Protein AF-G5QCM0-F1 (afdb_monomer_lite)

InterPro domains:
  IPR049837 Transposon-encoded protein TnpC-like [PF28119] (16-107)

Organism: NCBI:txid913242

Structure (mmCIF, N/CA/C/O backbone):
data_AF-G5QCM0-F1
#
_entry.id   AF-G5QCM0-F1
#
loop_
_atom_site.group_PDB
_atom_site.id
_atom_site.type_symbol
_atom_site.label_atom_id
_atom_site.label_alt_id
_atom_site.label_comp_id
_atom_site.label_asym_id
_atom_site.label_entity_id
_atom_site.label_seq_id
_atom_site.pdbx_PDB_ins_code
_atom_site.Cartn_x
_atom_site.Cartn_y
_atom_site.Cartn_z
_atom_site.occupancy
_atom_site.B_iso_or_equiv
_atom_site.auth_seq_id
_atom_site.auth_comp_id
_atom_site.auth_asym_id
_atom_site.auth_atom_id
_atom_site.pdbx_PDB_model_num
ATOM 1 N N . MET A 1 1 ? 17.338 21.908 -29.251 1.00 43.31 1 MET A N 1
ATOM 2 C CA . MET A 1 1 ? 18.608 21.177 -29.078 1.00 43.31 1 MET A CA 1
ATOM 3 C C . MET A 1 1 ? 18.235 19.929 -28.314 1.00 43.31 1 MET A C 1
ATOM 5 O O . MET A 1 1 ? 17.534 20.078 -27.327 1.00 43.31 1 MET A O 1
ATOM 9 N N . GLY A 1 2 ? 18.521 18.743 -28.850 1.00 55.06 2 GLY A N 1
ATOM 10 C CA . GLY A 1 2 ? 18.275 17.507 -28.107 1.00 55.06 2 GLY A CA 1
ATOM 11 C C . GLY A 1 2 ? 19.328 17.374 -27.019 1.00 55.06 2 GLY A C 1
ATOM 12 O O . GLY A 1 2 ? 20.485 17.717 -27.270 1.00 55.06 2 GLY A O 1
ATOM 13 N N . GLU A 1 3 ? 18.911 16.924 -25.845 1.00 62.66 3 GLU A N 1
ATOM 14 C CA . GLU A 1 3 ? 19.805 16.472 -24.784 1.00 62.66 3 GLU A CA 1
ATOM 15 C C . GLU A 1 3 ? 20.836 15.498 -25.374 1.00 62.66 3 GLU A C 1
ATOM 17 O O . GLU A 1 3 ? 20.484 14.566 -26.105 1.00 62.66 3 GLU A O 1
ATOM 22 N N . GLN A 1 4 ? 22.122 15.770 -25.146 1.00 77.81 4 GLN A N 1
ATOM 23 C CA . GLN A 1 4 ? 23.206 14.936 -25.660 1.00 77.81 4 GLN A CA 1
ATOM 24 C C . GLN A 1 4 ? 23.681 13.997 -24.554 1.00 77.81 4 GLN A C 1
ATOM 26 O O . GLN A 1 4 ? 24.403 14.414 -23.655 1.00 77.81 4 GLN A O 1
ATOM 31 N N . ILE A 1 5 ? 23.290 12.729 -24.653 1.00 84.94 5 ILE A N 1
ATOM 32 C CA . ILE A 1 5 ? 23.833 11.636 -23.837 1.00 84.94 5 ILE A CA 1
ATOM 33 C C . ILE A 1 5 ? 24.985 10.951 -24.574 1.00 84.94 5 ILE A C 1
ATOM 35 O O . ILE A 1 5 ? 25.022 10.910 -25.809 1.00 84.94 5 ILE A O 1
ATOM 39 N N . THR A 1 6 ? 25.951 10.419 -23.834 1.00 85.38 6 THR A N 1
ATOM 40 C CA . THR A 1 6 ? 27.083 9.692 -24.416 1.00 85.38 6 THR A CA 1
ATOM 41 C C . THR A 1 6 ? 26.661 8.302 -24.905 1.00 85.38 6 THR A C 1
ATOM 43 O O . THR A 1 6 ? 25.700 7.712 -24.414 1.00 85.38 6 THR A O 1
ATOM 46 N N . ASN A 1 7 ? 27.418 7.717 -25.844 1.00 85.56 7 ASN A N 1
ATOM 47 C CA . ASN A 1 7 ? 27.164 6.344 -26.309 1.00 85.56 7 ASN A CA 1
ATOM 48 C C . ASN A 1 7 ? 27.205 5.316 -25.162 1.00 85.56 7 ASN A C 1
ATOM 50 O O . ASN A 1 7 ? 26.451 4.352 -25.187 1.00 85.56 7 ASN A O 1
ATOM 54 N N . ALA A 1 8 ? 28.058 5.532 -24.155 1.00 83.81 8 ALA A N 1
ATOM 55 C CA . ALA A 1 8 ? 28.157 4.649 -22.994 1.00 83.81 8 ALA A CA 1
ATOM 56 C C . ALA A 1 8 ? 26.903 4.718 -22.103 1.00 83.81 8 ALA A C 1
ATOM 58 O O . ALA A 1 8 ? 26.468 3.704 -21.570 1.00 83.81 8 ALA A O 1
ATOM 59 N N . GLU A 1 9 ? 26.295 5.897 -21.955 1.00 86.31 9 GLU A N 1
ATOM 60 C CA . GLU A 1 9 ? 25.022 6.059 -21.238 1.00 86.31 9 GLU A CA 1
ATOM 61 C C . GLU A 1 9 ? 23.847 5.500 -22.041 1.00 86.31 9 GLU A C 1
ATOM 63 O O . GLU A 1 9 ? 22.951 4.884 -21.473 1.00 86.31 9 GLU A O 1
ATOM 68 N N . TRP A 1 10 ? 23.883 5.630 -23.368 1.00 86.81 10 TRP A N 1
ATOM 69 C CA . TRP A 1 10 ? 22.896 5.000 -24.242 1.00 86.81 10 TRP A CA 1
ATOM 70 C C . TRP A 1 10 ? 22.910 3.471 -24.133 1.00 86.81 10 TRP A C 1
ATOM 72 O O . TRP A 1 10 ? 21.856 2.849 -24.079 1.00 86.81 10 TRP A O 1
ATOM 82 N N . GLU A 1 11 ? 24.091 2.855 -24.043 1.00 86.81 11 GLU A N 1
ATOM 83 C CA . GLU A 1 11 ? 24.217 1.406 -23.835 1.00 86.81 11 GLU A CA 1
ATOM 84 C C . GLU A 1 11 ? 23.660 0.950 -22.472 1.00 86.81 11 GLU A C 1
ATOM 86 O O . GLU A 1 11 ? 23.144 -0.169 -22.362 1.00 86.81 11 GLU A O 1
ATOM 91 N N . LYS A 1 12 ? 23.699 1.813 -21.444 1.00 85.56 12 LYS A N 1
ATOM 92 C CA . LYS A 1 12 ? 23.050 1.537 -20.151 1.00 85.56 12 LYS A CA 1
ATOM 93 C C . LYS A 1 12 ? 21.525 1.490 -20.279 1.00 85.56 12 LYS A C 1
ATOM 95 O O . LYS A 1 12 ? 20.909 0.629 -19.658 1.00 85.56 12 LYS A O 1
ATOM 100 N N . ILE A 1 13 ? 20.921 2.335 -21.116 1.00 87.81 13 ILE A N 1
ATOM 101 C CA . ILE A 1 13 ? 19.477 2.316 -21.404 1.00 87.81 13 ILE A CA 1
ATOM 102 C C . ILE A 1 13 ? 19.185 1.252 -22.471 1.00 87.81 13 ILE A C 1
ATOM 104 O O . ILE A 1 13 ? 18.857 1.541 -23.623 1.00 87.81 13 ILE A O 1
ATOM 108 N N . SER A 1 14 ? 19.322 -0.012 -22.089 1.00 84.56 14 SER A N 1
ATOM 109 C CA . SER A 1 14 ? 19.089 -1.152 -22.971 1.00 84.56 14 SER A CA 1
ATOM 110 C C . SER A 1 14 ? 18.136 -2.170 -22.339 1.00 84.56 14 SER A C 1
ATOM 112 O O . SER A 1 14 ? 18.020 -2.228 -21.112 1.00 84.56 14 SER A O 1
ATOM 114 N N . PRO A 1 15 ? 17.465 -3.008 -23.156 1.00 84.62 15 PRO A N 1
ATOM 115 C CA . PRO A 1 15 ? 16.600 -4.077 -22.651 1.00 84.62 15 PRO A CA 1
ATOM 116 C C . PRO A 1 15 ? 17.312 -5.079 -21.731 1.00 84.62 15 PRO A C 1
ATOM 118 O O . PRO A 1 15 ? 16.647 -5.762 -20.959 1.00 84.62 15 PRO A O 1
ATOM 121 N N . ASP A 1 16 ? 18.645 -5.158 -21.805 1.00 86.62 16 ASP A N 1
ATOM 122 C CA . ASP A 1 16 ? 19.462 -6.018 -20.945 1.00 86.62 16 ASP A CA 1
ATOM 123 C C . ASP A 1 16 ? 19.557 -5.484 -19.504 1.00 86.62 16 ASP A C 1
ATOM 125 O O . ASP A 1 16 ? 19.771 -6.265 -18.578 1.00 86.62 16 ASP A O 1
ATOM 129 N N . ASN A 1 17 ? 19.369 -4.173 -19.305 1.00 86.88 17 ASN A N 1
ATOM 130 C CA . ASN A 1 17 ? 19.444 -3.522 -17.994 1.00 86.88 17 ASN A CA 1
ATOM 131 C C . ASN A 1 17 ? 18.068 -3.157 -17.418 1.00 86.88 17 ASN A C 1
ATOM 133 O O . ASN A 1 17 ? 17.958 -2.964 -16.211 1.00 86.88 17 ASN A O 1
ATOM 137 N N . PHE A 1 18 ? 17.019 -3.066 -18.247 1.00 92.81 18 PHE A N 1
ATOM 138 C CA . PHE A 1 18 ? 15.654 -2.828 -17.772 1.00 92.81 18 PHE A CA 1
ATOM 139 C C . PHE A 1 18 ? 14.589 -3.442 -18.686 1.00 92.81 18 PHE A C 1
ATOM 141 O O . PHE A 1 18 ? 14.484 -3.124 -19.873 1.00 92.81 18 PHE A O 1
ATOM 148 N N . GLU A 1 19 ? 13.734 -4.283 -18.102 1.00 92.94 19 GLU A N 1
ATOM 149 C CA . GLU A 1 19 ? 12.584 -4.871 -18.784 1.00 92.94 19 GLU A CA 1
ATOM 150 C C . GLU A 1 19 ? 11.383 -3.917 -18.703 1.00 92.94 19 GLU A C 1
ATOM 152 O O . GLU A 1 19 ? 10.812 -3.696 -17.637 1.00 92.94 19 GLU A O 1
ATOM 157 N N . THR A 1 20 ? 10.915 -3.404 -19.842 1.00 93.81 20 THR A N 1
ATOM 158 C CA . THR A 1 20 ? 9.748 -2.500 -19.872 1.00 93.81 20 THR A CA 1
ATOM 159 C C . THR A 1 20 ? 8.451 -3.162 -19.404 1.00 93.81 20 THR A C 1
ATOM 161 O O . THR A 1 20 ? 7.529 -2.464 -18.987 1.00 93.81 20 THR A O 1
ATOM 164 N N . ALA A 1 21 ? 8.376 -4.497 -19.403 1.00 94.25 21 ALA A N 1
ATOM 165 C CA . ALA A 1 21 ? 7.263 -5.228 -18.803 1.00 94.25 21 ALA A CA 1
ATOM 166 C C . ALA A 1 21 ? 7.162 -5.002 -17.284 1.00 94.25 21 ALA A C 1
ATOM 168 O O . ALA A 1 21 ? 6.059 -5.073 -16.749 1.00 94.25 21 ALA A O 1
ATOM 169 N N . SER A 1 22 ? 8.256 -4.663 -16.592 1.00 92.81 22 SER A N 1
ATOM 170 C CA . SER A 1 22 ? 8.209 -4.278 -15.176 1.00 92.81 22 SER A CA 1
ATOM 171 C C . SER A 1 22 ? 7.365 -3.021 -14.952 1.00 92.81 22 SER A C 1
ATOM 173 O O . SER A 1 22 ? 6.627 -2.963 -13.976 1.00 92.81 22 SER A O 1
ATOM 175 N N . LEU A 1 23 ? 7.356 -2.065 -15.893 1.00 96.12 23 LEU A N 1
ATOM 176 C CA . LEU A 1 23 ? 6.454 -0.905 -15.817 1.00 96.12 23 LEU A CA 1
ATOM 177 C C . LEU A 1 23 ? 4.984 -1.312 -15.919 1.00 96.12 23 LEU A C 1
ATOM 179 O O . LEU A 1 23 ? 4.142 -0.721 -15.252 1.00 96.12 23 LEU A O 1
ATOM 183 N N . LEU A 1 24 ? 4.666 -2.325 -16.729 1.00 96.94 24 LEU A N 1
ATOM 184 C CA . LEU A 1 24 ? 3.302 -2.847 -16.812 1.00 96.94 24 LEU A CA 1
ATOM 185 C C . LEU A 1 24 ? 2.902 -3.555 -15.512 1.00 96.94 24 LEU A C 1
ATOM 187 O O . LEU A 1 24 ? 1.799 -3.328 -15.035 1.00 96.94 24 LEU A O 1
ATOM 191 N N . ARG A 1 25 ? 3.818 -4.302 -14.880 1.00 94.00 25 ARG A N 1
ATOM 192 C CA . ARG A 1 25 ? 3.586 -4.885 -13.544 1.00 94.00 25 ARG A CA 1
ATOM 193 C C . ARG A 1 25 ? 3.342 -3.809 -12.480 1.00 94.00 25 ARG A C 1
ATOM 195 O O . ARG A 1 25 ? 2.485 -3.983 -11.624 1.00 94.00 25 ARG A O 1
ATOM 202 N N . ALA A 1 26 ? 4.054 -2.682 -12.547 1.00 94.94 26 ALA A N 1
ATOM 203 C CA . ALA A 1 26 ? 3.800 -1.546 -11.660 1.00 94.94 26 ALA A CA 1
ATOM 204 C C . ALA A 1 26 ? 2.409 -0.926 -11.900 1.00 94.94 26 ALA A C 1
ATOM 206 O O . ALA A 1 26 ? 1.736 -0.537 -10.950 1.00 94.94 26 ALA A O 1
ATOM 207 N N . VAL A 1 27 ? 1.942 -0.863 -13.152 1.00 94.31 27 VAL A N 1
ATOM 208 C CA . VAL A 1 27 ? 0.557 -0.458 -13.452 1.00 94.31 27 VAL A CA 1
ATOM 209 C C . VAL A 1 27 ? -0.443 -1.454 -12.864 1.00 94.31 27 VAL A C 1
ATOM 211 O O . VAL A 1 27 ? -1.398 -1.016 -12.230 1.00 94.31 27 VAL A O 1
ATOM 214 N N . ASP A 1 28 ? -0.196 -2.760 -12.998 1.00 93.06 28 ASP A N 1
ATOM 215 C CA . ASP A 1 28 ? -1.050 -3.800 -12.409 1.00 93.06 28 ASP A CA 1
ATOM 216 C C . ASP A 1 28 ? -1.158 -3.632 -10.878 1.00 93.06 28 ASP A C 1
ATOM 218 O O . ASP A 1 28 ? -2.256 -3.672 -10.328 1.00 93.06 28 ASP A O 1
ATOM 222 N N . ALA A 1 29 ? -0.048 -3.333 -10.190 1.00 93.00 29 ALA A N 1
ATOM 223 C CA . ALA A 1 29 ? -0.050 -3.059 -8.750 1.00 93.00 29 ALA A CA 1
ATOM 224 C C . ALA A 1 29 ? -0.897 -1.824 -8.374 1.00 93.00 29 ALA A C 1
ATOM 226 O O . ALA A 1 29 ? -1.602 -1.834 -7.364 1.00 93.00 29 ALA A O 1
ATOM 227 N N . ILE A 1 30 ? -0.884 -0.764 -9.193 1.00 91.56 30 ILE A N 1
ATOM 228 C CA . ILE A 1 30 ? -1.769 0.402 -9.010 1.00 91.56 30 ILE A CA 1
ATOM 229 C C . ILE A 1 30 ? -3.236 0.038 -9.272 1.00 91.56 30 ILE A C 1
ATOM 231 O O . ILE A 1 30 ? -4.127 0.533 -8.577 1.00 91.56 30 ILE A O 1
ATOM 235 N N . ASP A 1 31 ? -3.509 -0.809 -10.262 1.00 89.75 31 ASP A N 1
ATOM 236 C CA . ASP A 1 31 ? -4.864 -1.266 -10.561 1.00 89.75 31 ASP A CA 1
ATOM 237 C C . ASP A 1 31 ? -5.452 -2.123 -9.429 1.00 89.75 31 ASP A C 1
ATOM 239 O O . ASP A 1 31 ? -6.641 -1.979 -9.128 1.00 89.75 31 ASP A O 1
ATOM 243 N N . ASP A 1 32 ? -4.629 -2.925 -8.752 1.00 87.44 32 ASP A N 1
ATOM 244 C CA . ASP A 1 32 ? -5.010 -3.647 -7.533 1.00 87.44 32 ASP A CA 1
ATOM 245 C C . ASP A 1 32 ? -5.361 -2.667 -6.400 1.00 87.44 32 ASP A C 1
ATOM 247 O O . ASP A 1 32 ? -6.442 -2.748 -5.809 1.00 87.44 32 ASP A O 1
ATOM 251 N N . LEU A 1 33 ? -4.503 -1.666 -6.162 1.00 88.81 33 LEU A N 1
ATOM 252 C CA . LEU A 1 33 ? -4.744 -0.610 -5.169 1.00 88.81 33 LEU A CA 1
ATOM 253 C C . LEU A 1 33 ? -6.015 0.188 -5.455 1.00 88.81 33 LEU A C 1
ATOM 255 O O . LEU A 1 33 ? -6.702 0.624 -4.531 1.00 88.81 33 LEU A O 1
ATOM 259 N N . ARG A 1 34 ? -6.353 0.395 -6.731 1.00 82.12 34 ARG A N 1
ATOM 260 C CA . ARG A 1 34 ? -7.595 1.069 -7.116 1.00 82.12 34 ARG A CA 1
ATOM 261 C C . ARG A 1 34 ? -8.817 0.312 -6.610 1.00 82.12 34 ARG A C 1
ATOM 263 O O . ARG A 1 34 ? -9.809 0.965 -6.320 1.00 82.12 34 ARG A O 1
ATOM 270 N N . GLY A 1 35 ? -8.766 -1.015 -6.490 1.00 77.12 35 GLY A N 1
ATOM 271 C CA . GLY A 1 35 ? -9.830 -1.803 -5.866 1.00 77.12 35 GLY A CA 1
ATOM 272 C C . GLY A 1 35 ? -10.005 -1.476 -4.382 1.00 77.12 35 GLY A C 1
ATOM 273 O O . GLY A 1 35 ? -11.132 -1.285 -3.926 1.00 77.12 35 GLY A O 1
ATOM 274 N N . ASP A 1 36 ? -8.895 -1.333 -3.659 1.00 78.50 36 ASP A N 1
ATOM 275 C CA . ASP A 1 36 ? -8.883 -1.064 -2.218 1.00 78.50 36 ASP A CA 1
ATOM 276 C C . ASP A 1 36 ? -9.222 0.397 -1.870 1.00 78.50 36 ASP A C 1
ATOM 278 O O . ASP A 1 36 ? -9.897 0.682 -0.876 1.00 78.50 36 ASP A O 1
ATOM 282 N N . PHE A 1 37 ? -8.780 1.336 -2.711 1.00 77.69 37 PHE A N 1
ATOM 283 C CA . PHE A 1 37 ? -9.090 2.762 -2.605 1.00 77.69 37 PHE A CA 1
ATOM 284 C C . PHE A 1 37 ? -10.352 3.170 -3.358 1.00 77.69 37 PHE A C 1
ATOM 286 O O . PHE A 1 37 ? -10.666 4.361 -3.373 1.00 77.69 37 PHE A O 1
ATOM 293 N N . ASN A 1 38 ? -11.050 2.229 -4.003 1.00 69.50 38 ASN A N 1
ATOM 294 C CA . ASN A 1 38 ? -12.191 2.567 -4.836 1.00 69.50 38 ASN A CA 1
ATOM 295 C C . ASN A 1 38 ? -13.201 3.338 -3.994 1.00 69.50 38 ASN A C 1
ATOM 297 O O . ASN A 1 38 ? -13.674 2.842 -2.963 1.00 69.50 38 ASN A O 1
ATOM 301 N N . ASP A 1 39 ? -13.553 4.533 -4.459 1.00 64.38 39 ASP A N 1
ATOM 302 C CA . ASP A 1 39 ? -14.754 5.157 -3.963 1.00 64.38 39 ASP A CA 1
ATOM 303 C C . ASP A 1 39 ? -15.895 4.197 -4.341 1.00 64.38 39 ASP A C 1
ATOM 305 O O . ASP A 1 39 ? -16.079 3.879 -5.520 1.00 64.38 39 ASP A O 1
ATOM 309 N N . GLY A 1 40 ? -16.608 3.650 -3.354 1.00 63.16 40 GLY A N 1
ATOM 310 C CA . GLY A 1 40 ? -17.710 2.719 -3.589 1.00 63.16 40 GLY A CA 1
ATOM 311 C C . GLY A 1 40 ? -18.761 3.304 -4.543 1.00 63.16 40 GLY A C 1
ATOM 312 O O . GLY A 1 40 ? -18.675 4.456 -4.978 1.00 63.16 40 GLY A O 1
ATOM 313 N N . GLU A 1 41 ? -19.795 2.521 -4.868 1.00 71.06 41 GLU A N 1
ATOM 314 C CA . GLU A 1 41 ? -20.876 2.967 -5.763 1.00 71.06 41 GLU A CA 1
ATOM 315 C C . GLU A 1 41 ? -21.309 4.416 -5.433 1.00 71.06 41 GLU A C 1
ATOM 317 O O . GLU A 1 41 ? -21.550 4.748 -4.272 1.00 71.06 41 GLU A O 1
ATOM 322 N N . TYR A 1 42 ? -21.368 5.289 -6.449 1.00 71.56 42 TYR A N 1
ATOM 323 C CA . TYR A 1 42 ? -21.696 6.723 -6.321 1.00 71.56 42 TYR A CA 1
ATOM 324 C C . TYR A 1 42 ? -20.651 7.627 -5.639 1.00 71.56 42 TYR A C 1
ATOM 326 O O . TYR A 1 42 ? -21.032 8.607 -4.995 1.00 71.56 42 TYR A O 1
ATOM 334 N N . SER A 1 43 ? -19.352 7.359 -5.804 1.00 70.81 43 SER A N 1
ATOM 335 C CA . SER A 1 43 ? -18.289 8.170 -5.181 1.00 70.81 43 SER A CA 1
ATOM 336 C C . SER A 1 43 ? -18.336 8.116 -3.646 1.00 70.81 43 SER A C 1
ATOM 338 O O . SER A 1 43 ? -18.017 9.091 -2.960 1.00 70.81 43 SER A O 1
ATOM 340 N N . ALA A 1 44 ? -18.804 6.991 -3.098 1.00 71.81 44 ALA A N 1
ATOM 341 C CA . ALA A 1 44 ? -18.791 6.768 -1.662 1.00 71.81 44 ALA A CA 1
ATOM 342 C C . ALA A 1 44 ? -17.336 6.668 -1.185 1.00 71.81 44 ALA A C 1
ATOM 344 O O . ALA A 1 44 ? -16.550 6.033 -1.866 1.00 71.81 44 ALA A O 1
ATOM 345 N N . PRO A 1 45 ? -16.952 7.230 -0.029 1.00 75.69 45 PRO A N 1
ATOM 346 C CA . PRO A 1 45 ? -15.564 7.159 0.418 1.00 75.69 45 PRO A CA 1
ATOM 347 C C . PRO A 1 45 ? -15.057 5.710 0.535 1.00 75.69 45 PRO A C 1
ATOM 349 O O . PRO A 1 45 ? -15.859 4.820 0.838 1.00 75.69 45 PRO A O 1
ATOM 352 N N . PRO A 1 46 ? -13.742 5.472 0.387 1.00 84.56 46 PRO A N 1
ATOM 353 C CA . PRO A 1 46 ? -13.177 4.129 0.426 1.00 84.56 46 PRO A CA 1
ATOM 354 C C . PRO A 1 46 ? -13.439 3.452 1.773 1.00 84.56 46 PRO A C 1
ATOM 356 O O . PRO A 1 46 ? -13.447 4.101 2.827 1.00 84.56 46 PRO A O 1
ATOM 359 N N . GLN A 1 47 ? -13.632 2.133 1.742 1.00 84.62 47 GLN A N 1
ATOM 360 C CA . GLN A 1 47 ? -14.039 1.343 2.909 1.00 84.62 47 GLN A CA 1
ATOM 361 C C . GLN A 1 47 ? -13.067 1.503 4.088 1.00 84.62 47 GLN A C 1
ATOM 363 O O . GLN A 1 47 ? -13.507 1.683 5.222 1.00 84.62 47 GLN A O 1
ATOM 368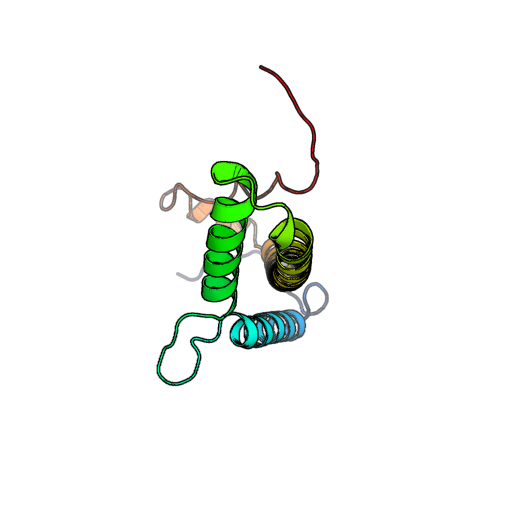 N N . ILE A 1 48 ? -11.765 1.608 3.808 1.00 89.12 48 ILE A N 1
ATOM 369 C CA . ILE A 1 48 ? -10.724 1.829 4.819 1.00 89.12 48 ILE A CA 1
ATOM 370 C C . ILE A 1 48 ? -10.961 3.088 5.667 1.00 89.12 48 ILE A C 1
ATOM 372 O O . ILE A 1 48 ? -10.712 3.102 6.873 1.00 89.12 48 ILE A O 1
ATOM 376 N N . ARG A 1 49 ? -11.523 4.154 5.076 1.00 90.94 49 ARG A N 1
ATOM 377 C CA . ARG A 1 49 ? -11.895 5.368 5.816 1.00 90.94 49 ARG A CA 1
ATOM 378 C C . ARG A 1 49 ? -13.029 5.076 6.792 1.00 90.94 49 ARG A C 1
ATOM 380 O O . ARG A 1 49 ? -13.012 5.568 7.920 1.00 90.94 49 ARG A O 1
ATOM 387 N N . THR A 1 50 ? -14.032 4.329 6.346 1.00 90.56 50 THR A N 1
ATOM 388 C CA . THR A 1 50 ? -15.184 3.945 7.170 1.00 90.56 50 THR A CA 1
ATOM 389 C C . THR A 1 50 ? -14.742 3.058 8.330 1.00 90.56 50 THR A C 1
ATOM 391 O O . THR A 1 50 ? -15.147 3.296 9.468 1.00 90.56 50 THR A O 1
ATOM 394 N N . ASP A 1 51 ? -13.848 2.110 8.071 1.00 92.94 51 ASP A N 1
ATOM 395 C CA . ASP A 1 51 ? -13.335 1.184 9.077 1.00 92.94 51 ASP A CA 1
ATOM 396 C C .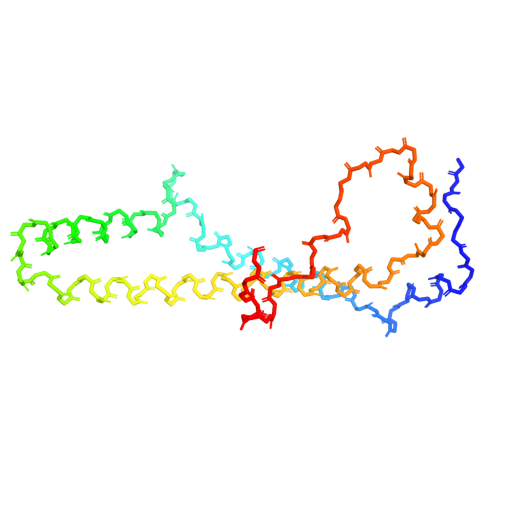 ASP A 1 51 ? -12.447 1.889 10.108 1.00 92.94 51 ASP A C 1
ATOM 398 O O . ASP A 1 51 ? -12.601 1.656 11.306 1.00 92.94 51 ASP A O 1
ATOM 402 N N . LEU A 1 52 ? -11.612 2.849 9.696 1.00 95.69 52 LEU A N 1
ATOM 403 C CA . LEU A 1 52 ? -10.846 3.693 10.624 1.00 95.69 52 LEU A CA 1
ATOM 404 C C . LEU A 1 52 ? -11.749 4.547 11.526 1.00 95.69 52 LEU A C 1
ATOM 406 O O . LEU A 1 52 ? -11.494 4.673 12.728 1.00 95.69 52 LEU A O 1
ATOM 410 N N . LEU A 1 53 ? -12.829 5.117 10.981 1.00 97.00 53 LEU A N 1
ATOM 411 C CA . LEU A 1 53 ? -13.819 5.841 11.786 1.00 97.00 53 LEU A CA 1
ATOM 412 C C . LEU A 1 53 ? -14.518 4.903 12.774 1.00 97.00 53 LEU A C 1
ATOM 414 O O . LEU A 1 53 ? -14.712 5.259 13.937 1.00 97.00 53 LEU A O 1
ATOM 418 N N . ARG A 1 54 ? -14.840 3.680 12.347 1.00 96.75 54 ARG A N 1
ATOM 419 C CA . ARG A 1 54 ? -15.436 2.672 13.221 1.00 96.75 54 ARG A CA 1
ATOM 420 C C . ARG A 1 54 ? -14.477 2.229 14.324 1.00 96.75 54 ARG A C 1
ATOM 422 O O . ARG A 1 54 ? -14.895 2.099 15.476 1.00 96.75 54 ARG A O 1
ATOM 429 N N . LEU A 1 55 ? -13.199 2.046 14.001 1.00 98.06 55 LEU A N 1
ATOM 430 C CA . LEU A 1 55 ? -12.157 1.739 14.973 1.00 98.06 55 LEU A CA 1
ATOM 431 C C . LEU A 1 55 ? -12.050 2.854 16.013 1.00 98.06 55 LEU A C 1
ATOM 433 O O . LEU A 1 55 ? -12.011 2.573 17.210 1.00 98.06 55 LEU A O 1
ATOM 437 N N . HIS A 1 56 ? -12.099 4.115 15.577 1.00 98.19 56 HIS A N 1
ATOM 438 C CA . HIS A 1 56 ? -12.130 5.263 16.477 1.00 98.19 56 HIS A CA 1
ATOM 439 C C . HIS A 1 56 ? -13.341 5.234 17.425 1.00 98.19 56 HIS A C 1
ATOM 441 O O . HIS A 1 56 ? -13.174 5.412 18.630 1.00 98.19 56 HIS A O 1
ATOM 447 N N . GLU A 1 57 ? -14.551 4.955 16.931 1.00 98.00 57 GLU A N 1
ATOM 448 C CA . GLU A 1 57 ? -15.749 4.834 17.780 1.00 98.00 57 GLU A CA 1
ATOM 449 C C . GLU A 1 57 ? -15.619 3.729 18.838 1.00 98.00 57 GLU A C 1
ATOM 451 O O . GLU A 1 57 ? -16.076 3.875 19.977 1.00 98.00 57 GLU A O 1
ATOM 456 N N . ILE A 1 58 ? -15.023 2.594 18.467 1.00 98.00 58 ILE A N 1
ATOM 457 C CA . ILE A 1 58 ? -14.779 1.495 19.401 1.00 98.00 58 ILE A CA 1
ATOM 458 C C . ILE A 1 58 ? -13.714 1.911 20.421 1.00 98.00 58 ILE A C 1
ATOM 460 O O . ILE A 1 58 ? -13.910 1.701 21.619 1.00 98.00 58 ILE A O 1
ATOM 464 N N . ALA A 1 59 ? -12.632 2.546 19.972 1.00 97.62 59 ALA A N 1
ATOM 465 C CA . ALA A 1 59 ? -11.560 3.041 20.826 1.00 97.62 59 ALA A CA 1
ATOM 466 C C . ALA A 1 59 ? -12.075 4.070 21.839 1.00 97.62 59 ALA A C 1
ATOM 468 O O . ALA A 1 59 ? -11.747 3.967 23.018 1.00 97.62 59 ALA A O 1
ATOM 469 N N . MET A 1 60 ? -12.945 4.997 21.428 1.00 98.31 60 MET A N 1
ATOM 470 C CA . MET A 1 60 ? -13.624 5.931 22.332 1.00 98.31 60 MET A CA 1
ATOM 471 C C . MET A 1 60 ? -14.358 5.185 23.451 1.00 98.31 60 MET A C 1
ATOM 473 O O . MET A 1 60 ? -14.136 5.458 24.631 1.00 98.31 60 MET A O 1
ATOM 477 N N . ALA A 1 61 ? -15.165 4.184 23.099 1.00 97.44 61 ALA A N 1
ATOM 478 C CA . ALA A 1 61 ? -15.917 3.420 24.085 1.00 97.44 61 ALA A CA 1
ATOM 479 C C . ALA A 1 61 ? -15.017 2.585 25.013 1.00 97.44 61 ALA A C 1
ATOM 481 O O . ALA A 1 61 ? -15.286 2.477 26.206 1.00 97.44 61 ALA A O 1
ATOM 482 N N . VAL A 1 62 ? -13.952 1.971 24.495 1.00 96.81 62 VAL A N 1
ATOM 483 C CA . VAL A 1 62 ? -13.061 1.111 25.291 1.00 96.81 62 VAL A CA 1
ATOM 484 C C . VAL A 1 62 ? -12.125 1.937 26.174 1.00 96.81 62 VAL A C 1
ATOM 486 O O . VAL A 1 62 ? -12.038 1.684 27.375 1.00 96.81 62 VAL A O 1
ATOM 489 N N . ILE A 1 63 ? -11.427 2.907 25.585 1.00 95.38 63 ILE A N 1
ATOM 490 C CA . ILE A 1 63 ? -10.329 3.647 26.218 1.00 95.38 63 ILE A CA 1
ATOM 491 C C . ILE A 1 63 ? -10.872 4.783 27.083 1.00 95.38 63 ILE A C 1
ATOM 493 O O . ILE A 1 63 ? -10.447 4.931 28.226 1.00 95.38 63 ILE A O 1
ATOM 497 N N . ASN A 1 64 ? -11.826 5.560 26.564 1.00 96.25 64 ASN A N 1
ATOM 498 C CA . ASN A 1 64 ? -12.302 6.760 27.254 1.00 96.25 64 ASN A CA 1
ATOM 499 C C . ASN A 1 64 ? -13.509 6.471 28.152 1.00 96.25 64 ASN A C 1
ATOM 501 O O . ASN A 1 64 ? -13.623 7.053 29.228 1.00 96.25 64 ASN A O 1
ATOM 505 N N . GLU A 1 65 ? -14.392 5.556 27.746 1.00 96.06 65 GLU A N 1
ATOM 506 C CA . GLU A 1 65 ? -15.619 5.231 28.495 1.00 96.06 65 GLU A CA 1
ATOM 507 C C . GLU A 1 65 ? -15.504 3.930 29.312 1.00 96.06 65 GLU A C 1
ATOM 509 O O . GLU A 1 65 ? -16.389 3.610 30.107 1.00 96.06 65 GLU A O 1
ATOM 514 N N . GLY A 1 66 ? -14.411 3.172 29.156 1.00 95.44 66 GLY A N 1
ATOM 515 C CA . GLY A 1 66 ? -14.139 1.963 29.941 1.00 95.44 66 GLY A CA 1
ATOM 516 C C . GLY A 1 66 ? -14.997 0.745 29.573 1.00 95.44 66 GLY A C 1
ATOM 517 O O . GLY A 1 66 ? -15.154 -0.175 30.384 1.00 95.44 66 GLY A O 1
ATOM 518 N N . SER A 1 67 ? -15.564 0.708 28.366 1.00 95.06 67 SER A N 1
ATOM 519 C CA . SER A 1 67 ? -16.439 -0.364 27.883 1.00 95.06 67 SER A CA 1
ATOM 520 C C . SER A 1 67 ? -15.664 -1.645 27.557 1.00 95.06 67 SER A C 1
ATOM 522 O O . SER A 1 67 ? -15.266 -1.911 26.422 1.00 95.06 67 SER A O 1
ATOM 524 N N . ARG A 1 68 ? -15.469 -2.488 28.576 1.00 95.44 68 ARG A N 1
ATOM 525 C CA . ARG A 1 68 ? -14.723 -3.757 28.461 1.00 95.44 68 ARG A CA 1
ATOM 526 C C . ARG A 1 68 ? -15.323 -4.750 27.463 1.00 95.44 68 ARG A C 1
ATOM 528 O O . ARG A 1 68 ? -14.592 -5.571 26.921 1.00 95.44 68 ARG A O 1
ATOM 535 N N . SER A 1 69 ? -16.629 -4.685 27.206 1.00 96.25 69 SER A N 1
ATOM 536 C CA . SER A 1 69 ? -17.308 -5.594 26.272 1.00 96.25 69 SER A CA 1
ATOM 537 C C . SER A 1 69 ? -16.893 -5.392 24.814 1.00 96.25 69 SER A C 1
ATOM 539 O O . SER A 1 69 ? -17.114 -6.283 24.002 1.00 96.25 69 SER A O 1
ATOM 541 N N . ARG A 1 70 ? -16.286 -4.248 24.473 1.00 95.19 70 ARG A N 1
ATOM 542 C CA . ARG A 1 70 ? -15.886 -3.911 23.099 1.00 95.19 70 ARG A CA 1
ATOM 543 C C . ARG A 1 70 ? -14.392 -4.113 22.826 1.00 95.19 70 ARG A C 1
ATOM 545 O O . ARG A 1 70 ? -13.950 -3.843 21.718 1.00 95.19 70 ARG A O 1
ATOM 552 N N . VAL A 1 71 ? -13.624 -4.603 23.805 1.00 96.81 71 VAL A N 1
ATOM 553 C CA . VAL A 1 71 ? -12.166 -4.795 23.677 1.00 96.81 71 VAL A CA 1
ATOM 554 C C . VAL A 1 71 ? -11.818 -5.780 22.558 1.00 96.81 71 VAL A C 1
ATOM 556 O O . VAL A 1 71 ? -10.912 -5.495 21.789 1.00 96.81 71 VAL A O 1
ATOM 559 N N . SER A 1 72 ? -12.546 -6.897 22.423 1.00 97.31 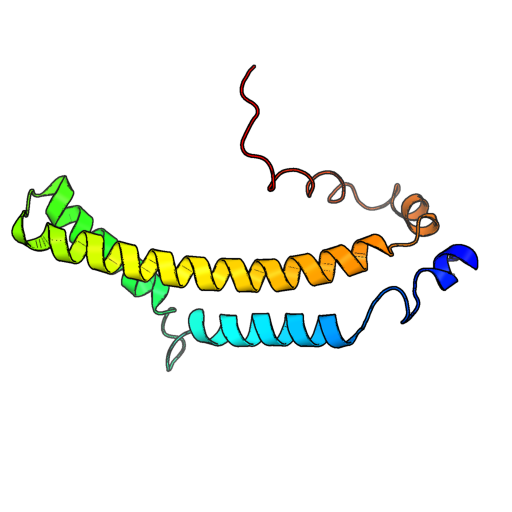72 SER A N 1
ATOM 560 C CA . SER A 1 72 ? -12.292 -7.870 21.340 1.00 97.31 72 SER A CA 1
ATOM 561 C C . SER A 1 72 ? -12.465 -7.219 19.968 1.00 97.31 72 SER A C 1
ATOM 563 O O . SER A 1 72 ? -11.540 -7.206 19.167 1.00 97.31 72 SER A O 1
ATOM 565 N N . ALA A 1 73 ? -13.603 -6.547 19.766 1.00 96.56 73 ALA A N 1
ATOM 566 C CA . ALA A 1 73 ? -13.919 -5.856 18.520 1.00 96.56 73 ALA A CA 1
ATOM 567 C C . ALA A 1 73 ? -12.925 -4.731 18.175 1.00 96.56 73 ALA A C 1
ATOM 569 O O . ALA A 1 73 ? -12.746 -4.423 17.002 1.00 96.56 73 ALA A O 1
ATOM 570 N N . LEU A 1 74 ? -12.289 -4.106 19.177 1.00 97.75 74 LEU A N 1
ATOM 571 C CA . LEU A 1 74 ? -11.237 -3.111 18.952 1.00 97.75 74 LEU A CA 1
ATOM 572 C C . LEU A 1 74 ? -10.023 -3.744 18.269 1.00 97.75 74 LEU A C 1
ATOM 574 O O . LEU A 1 74 ? -9.539 -3.219 17.274 1.00 97.75 74 LEU A O 1
ATOM 578 N N . PHE A 1 75 ? -9.525 -4.845 18.831 1.00 97.88 75 PHE A N 1
ATOM 579 C CA . PHE A 1 75 ? -8.308 -5.488 18.346 1.00 97.88 75 PHE A CA 1
ATOM 580 C C . PHE A 1 75 ? -8.539 -6.308 17.078 1.00 97.88 75 PHE A C 1
ATOM 582 O O . PHE A 1 75 ? -7.655 -6.332 16.233 1.00 97.88 75 PHE A O 1
ATOM 589 N N . GLU A 1 76 ? -9.715 -6.920 16.917 1.00 97.94 76 GLU A N 1
ATOM 590 C CA . GLU A 1 76 ? -10.112 -7.584 15.667 1.00 97.94 76 GLU A CA 1
ATOM 591 C C . GLU A 1 76 ? -10.085 -6.586 14.504 1.00 97.94 76 GLU A C 1
ATOM 593 O O . GLU A 1 76 ? -9.312 -6.760 13.569 1.00 97.94 76 GLU A O 1
ATOM 598 N N . LEU A 1 77 ? -10.812 -5.468 14.621 1.00 97.50 77 LEU A N 1
ATOM 599 C CA . LEU A 1 77 ? -10.853 -4.465 13.556 1.00 97.50 77 LEU A CA 1
ATOM 600 C C . LEU A 1 77 ? -9.489 -3.801 13.313 1.00 97.50 77 LEU A C 1
ATOM 602 O O . LEU A 1 77 ? -9.162 -3.472 12.178 1.00 97.50 77 LEU A O 1
ATOM 606 N N . ALA A 1 78 ? -8.689 -3.590 14.363 1.00 97.94 78 ALA A N 1
ATOM 607 C CA . ALA A 1 78 ? -7.335 -3.065 14.205 1.00 97.94 78 ALA A CA 1
ATOM 608 C C . ALA A 1 78 ? -6.425 -4.041 13.444 1.00 97.94 78 ALA A C 1
ATOM 610 O O . ALA A 1 78 ? -5.640 -3.594 12.618 1.00 97.94 78 ALA A O 1
ATOM 611 N N . SER A 1 79 ? -6.537 -5.347 13.711 1.00 97.62 79 SER A N 1
ATOM 612 C CA . SER A 1 79 ? -5.771 -6.382 13.011 1.00 97.62 79 SER A CA 1
ATOM 613 C C . SER A 1 79 ? -6.158 -6.466 11.537 1.00 97.62 79 SER A C 1
ATOM 615 O O . SER A 1 79 ? -5.275 -6.507 10.687 1.00 97.62 79 SER A O 1
ATOM 617 N N . ASP A 1 80 ? -7.458 -6.445 11.234 1.00 95.12 80 ASP A N 1
ATOM 618 C CA . ASP A 1 80 ? -7.955 -6.488 9.854 1.00 95.12 80 ASP A CA 1
ATOM 619 C C . ASP A 1 80 ? -7.475 -5.260 9.056 1.00 95.12 80 ASP A C 1
ATOM 621 O O . ASP A 1 80 ? -7.030 -5.372 7.913 1.00 95.12 80 ASP A O 1
ATOM 625 N N . LEU A 1 81 ? -7.509 -4.076 9.681 1.00 95.25 81 LEU A N 1
ATOM 626 C CA . LEU A 1 81 ? -6.991 -2.840 9.091 1.00 95.25 81 LEU A CA 1
ATOM 627 C C . LEU A 1 81 ? -5.473 -2.873 8.884 1.00 95.25 81 LEU A C 1
ATOM 629 O O . LEU A 1 81 ? -4.993 -2.364 7.874 1.00 95.25 81 LEU A O 1
ATOM 633 N N . ASP A 1 82 ? -4.714 -3.445 9.819 1.00 96.25 82 ASP A N 1
ATOM 634 C CA . ASP A 1 82 ? -3.257 -3.569 9.708 1.00 96.25 82 ASP A CA 1
ATOM 635 C C . ASP A 1 82 ? -2.852 -4.503 8.556 1.00 96.25 82 ASP A C 1
ATOM 637 O O . ASP A 1 82 ? -1.961 -4.169 7.771 1.00 96.25 82 ASP A O 1
ATOM 641 N N . GLU A 1 83 ? -3.558 -5.626 8.381 1.00 93.94 83 GLU A N 1
ATOM 642 C CA . GLU A 1 83 ? -3.370 -6.535 7.244 1.00 93.94 83 GLU A CA 1
ATOM 643 C C . GLU A 1 83 ? -3.704 -5.844 5.914 1.00 93.94 83 GLU A C 1
ATOM 645 O O . GLU A 1 83 ? -2.916 -5.910 4.965 1.00 93.94 83 GLU A O 1
ATOM 650 N N . GLN A 1 84 ? -4.825 -5.115 5.861 1.00 91.56 84 GLN A N 1
ATOM 651 C CA . GLN A 1 84 ? -5.203 -4.347 4.677 1.00 91.56 84 GLN A CA 1
ATOM 652 C C . GLN A 1 84 ? -4.145 -3.291 4.331 1.00 91.56 84 GLN A C 1
ATOM 654 O O . GLN A 1 84 ? -3.687 -3.241 3.194 1.00 91.56 84 GLN A O 1
ATOM 659 N N . ILE A 1 85 ? -3.714 -2.470 5.294 1.00 93.62 85 ILE A N 1
ATOM 660 C CA . ILE A 1 85 ? -2.669 -1.456 5.081 1.00 93.62 85 ILE A CA 1
ATOM 661 C C . ILE A 1 85 ? -1.362 -2.104 4.619 1.00 93.62 85 ILE A C 1
ATOM 663 O O . ILE A 1 85 ? -0.724 -1.593 3.701 1.00 93.62 85 ILE A O 1
ATOM 667 N N . SER A 1 86 ? -0.981 -3.236 5.210 1.00 93.69 86 SER A N 1
ATOM 668 C CA . SER A 1 86 ? 0.225 -3.969 4.822 1.00 93.69 86 SER A CA 1
ATOM 669 C C . SER A 1 86 ? 0.172 -4.420 3.360 1.00 93.69 86 SER A C 1
ATOM 671 O O . SER A 1 86 ? 1.166 -4.294 2.648 1.00 93.69 86 SER A O 1
ATOM 673 N N . HIS A 1 87 ? -0.987 -4.882 2.874 1.00 91.25 87 HIS A N 1
ATOM 674 C CA . HIS A 1 87 ? -1.180 -5.174 1.450 1.00 91.25 87 HIS A CA 1
ATOM 675 C C . HIS A 1 87 ? -0.953 -3.930 0.578 1.00 91.25 87 HIS A C 1
ATOM 677 O O . HIS A 1 87 ? -0.222 -4.005 -0.410 1.00 91.25 87 HIS A O 1
ATOM 683 N N . LEU A 1 88 ? -1.517 -2.780 0.968 1.00 92.44 88 LEU A N 1
ATOM 684 C CA . LEU A 1 88 ? -1.370 -1.531 0.212 1.00 92.44 88 LEU A CA 1
ATOM 685 C C . LEU A 1 88 ? 0.088 -1.074 0.128 1.00 92.44 88 LEU A C 1
ATOM 687 O O . LEU A 1 88 ? 0.556 -0.684 -0.940 1.00 92.44 88 LEU A O 1
ATOM 691 N N . VAL A 1 89 ? 0.801 -1.127 1.255 1.00 94.69 89 VAL A N 1
ATOM 692 C CA . VAL A 1 89 ? 2.220 -0.760 1.330 1.00 94.69 89 VAL A CA 1
ATOM 693 C C . VAL A 1 89 ? 3.042 -1.646 0.401 1.00 94.69 89 VAL A C 1
ATOM 695 O O . VAL A 1 89 ? 3.767 -1.114 -0.430 1.00 94.69 89 VAL A O 1
ATOM 698 N N . ASN A 1 90 ? 2.842 -2.966 0.436 1.00 94.06 90 ASN A N 1
ATOM 699 C CA . ASN A 1 90 ? 3.575 -3.887 -0.436 1.00 94.06 90 ASN A CA 1
ATOM 700 C C . ASN A 1 90 ? 3.384 -3.567 -1.930 1.00 94.06 90 ASN A C 1
ATOM 702 O O . ASN A 1 90 ? 4.339 -3.619 -2.699 1.00 94.06 90 ASN A O 1
ATOM 706 N N . ARG A 1 91 ? 2.166 -3.205 -2.356 1.00 93.62 91 ARG A N 1
ATOM 707 C CA . ARG A 1 91 ? 1.903 -2.819 -3.755 1.00 93.62 91 ARG A CA 1
ATOM 708 C C . ARG A 1 91 ? 2.573 -1.502 -4.130 1.00 93.62 91 ARG A C 1
ATOM 710 O O . ARG A 1 91 ? 3.070 -1.361 -5.243 1.00 93.62 91 ARG A O 1
ATOM 717 N N . LEU A 1 92 ? 2.596 -0.534 -3.216 1.00 94.88 92 LEU A N 1
ATOM 718 C CA . LEU A 1 92 ? 3.307 0.727 -3.431 1.00 94.88 92 LEU A CA 1
ATOM 719 C C . LEU A 1 92 ? 4.825 0.519 -3.493 1.00 94.88 92 LEU A C 1
ATOM 721 O O . LEU A 1 92 ? 5.483 1.169 -4.306 1.00 94.88 92 LEU A O 1
ATOM 725 N N . ASP A 1 93 ? 5.358 -0.407 -2.698 1.00 95.06 93 ASP A N 1
ATOM 726 C CA . ASP A 1 93 ? 6.771 -0.781 -2.723 1.00 95.06 93 ASP A CA 1
ATOM 727 C C . ASP A 1 93 ? 7.144 -1.435 -4.065 1.00 95.06 93 ASP A C 1
ATOM 729 O O . ASP A 1 93 ? 8.124 -1.031 -4.681 1.00 95.06 93 ASP A O 1
ATOM 733 N N . GLU A 1 94 ? 6.314 -2.335 -4.612 1.00 94.19 94 GLU A N 1
ATOM 734 C CA . GLU A 1 94 ? 6.529 -2.927 -5.950 1.00 94.19 94 GLU A CA 1
ATOM 735 C C . GLU A 1 94 ? 6.636 -1.861 -7.063 1.00 94.19 94 GLU A C 1
ATOM 737 O O . GLU A 1 94 ? 7.467 -1.953 -7.979 1.00 94.19 94 GLU A O 1
ATOM 742 N N . VAL A 1 95 ? 5.807 -0.814 -6.981 1.00 95.75 95 VAL A N 1
ATOM 743 C CA . VAL A 1 95 ? 5.856 0.330 -7.904 1.00 95.75 95 VAL A CA 1
ATOM 744 C C . VAL A 1 95 ? 7.140 1.129 -7.698 1.00 95.75 95 VAL A C 1
ATOM 746 O O . VAL A 1 95 ? 7.827 1.459 -8.668 1.00 95.75 95 VAL A O 1
ATOM 749 N N . GLN A 1 96 ? 7.474 1.441 -6.446 1.00 95.06 96 GLN A N 1
ATOM 750 C CA . GLN A 1 96 ? 8.670 2.197 -6.096 1.00 95.06 96 GLN A CA 1
ATOM 751 C C . GLN A 1 96 ? 9.951 1.481 -6.529 1.00 95.06 96 GLN A C 1
ATOM 753 O O . GLN A 1 96 ? 10.830 2.129 -7.095 1.00 95.06 96 GLN A O 1
ATOM 758 N N . ASP A 1 97 ? 10.045 0.171 -6.326 1.00 94.62 97 ASP A N 1
ATOM 759 C CA . ASP A 1 97 ? 11.182 -0.649 -6.741 1.00 94.62 97 ASP A CA 1
ATOM 760 C C . ASP A 1 97 ? 11.377 -0.592 -8.256 1.00 94.62 97 ASP A C 1
ATOM 762 O O . ASP A 1 97 ? 12.487 -0.368 -8.742 1.00 94.62 97 ASP A O 1
ATOM 766 N N . THR A 1 98 ? 10.286 -0.719 -9.016 1.00 95.62 98 THR A N 1
ATOM 767 C CA . THR A 1 98 ? 10.324 -0.632 -10.481 1.00 95.62 98 THR A CA 1
ATOM 768 C C . THR A 1 98 ? 10.829 0.733 -10.949 1.00 95.62 98 THR A C 1
ATOM 770 O O . THR A 1 98 ? 11.671 0.821 -11.845 1.00 95.62 98 THR A O 1
ATOM 773 N N . LEU A 1 99 ? 10.321 1.814 -10.350 1.00 94.50 99 LEU A N 1
ATOM 774 C CA . LEU A 1 99 ? 10.755 3.169 -10.685 1.00 94.50 99 LEU A CA 1
ATOM 775 C C . LEU A 1 99 ? 12.205 3.417 -10.263 1.00 94.50 99 LEU A C 1
ATOM 777 O O . LEU A 1 99 ? 12.947 4.049 -11.007 1.00 94.50 99 LEU A O 1
ATOM 781 N N . SER A 1 100 ? 12.627 2.891 -9.114 1.00 92.50 100 SER A N 1
ATOM 782 C CA . SER A 1 100 ? 13.997 3.038 -8.615 1.00 92.50 100 SER A CA 1
ATOM 783 C C . SER A 1 100 ? 14.996 2.345 -9.540 1.00 92.50 100 SER A C 1
ATOM 785 O O . SER A 1 100 ? 15.977 2.967 -9.936 1.00 92.50 100 SER A O 1
ATOM 787 N N . GLN A 1 101 ? 14.692 1.124 -9.996 1.00 92.25 101 GLN A N 1
ATOM 788 C CA . GLN A 1 101 ? 15.489 0.417 -11.007 1.00 92.25 101 GLN A CA 1
ATOM 789 C C . GLN A 1 101 ? 15.617 1.217 -12.308 1.00 92.25 101 GLN A C 1
ATOM 791 O O . GLN A 1 1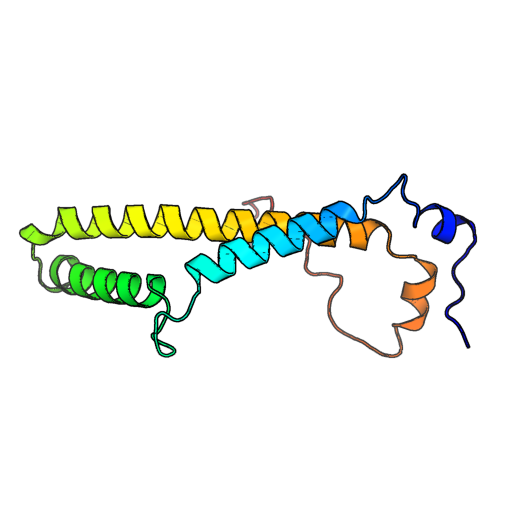01 ? 16.685 1.257 -12.913 1.00 92.25 101 GLN A O 1
ATOM 796 N N . LEU A 1 102 ? 14.542 1.882 -12.744 1.00 92.44 102 LEU A N 1
ATOM 797 C CA . LEU A 1 102 ? 14.604 2.742 -13.925 1.00 92.44 102 LEU A CA 1
ATOM 798 C C . LEU A 1 102 ? 15.479 3.982 -13.679 1.00 92.44 102 LEU A C 1
ATOM 800 O O . LEU A 1 102 ? 16.257 4.367 -14.549 1.00 92.44 102 LEU A O 1
ATOM 804 N N . MET A 1 103 ? 15.372 4.595 -12.498 1.00 89.94 103 MET A N 1
ATOM 805 C CA . MET A 1 103 ? 16.158 5.773 -12.118 1.00 89.94 103 MET A CA 1
ATOM 806 C C . MET A 1 103 ? 17.654 5.473 -11.959 1.00 89.94 103 MET A C 1
ATOM 808 O O . MET A 1 103 ? 18.472 6.358 -12.193 1.00 89.94 103 MET A O 1
ATOM 812 N N . GLU A 1 104 ? 18.045 4.238 -11.639 1.00 90.56 104 GLU A N 1
ATOM 813 C CA . GLU A 1 104 ? 19.455 3.815 -11.649 1.00 90.56 104 GLU A CA 1
ATOM 814 C C . GLU A 1 104 ? 20.095 3.892 -13.046 1.00 90.56 104 GLU A C 1
ATOM 816 O O . GLU A 1 104 ? 21.316 4.016 -13.168 1.00 90.56 104 GLU A O 1
ATOM 821 N N . LEU A 1 105 ? 19.283 3.863 -14.108 1.00 90.50 105 LEU A N 1
ATOM 822 C CA . LEU A 1 105 ? 19.746 4.002 -15.489 1.00 90.50 105 LEU A CA 1
ATOM 823 C C . LEU A 1 105 ? 19.823 5.457 -15.961 1.00 90.50 105 LEU A C 1
ATOM 825 O O . LEU A 1 105 ? 20.127 5.694 -17.132 1.00 90.50 105 LEU A O 1
ATOM 829 N N . TYR A 1 106 ? 19.548 6.424 -15.082 1.00 88.31 106 TYR A N 1
ATOM 830 C CA . TYR A 1 106 ? 19.550 7.837 -15.438 1.00 88.31 106 TYR A CA 1
ATOM 831 C C . TYR A 1 106 ? 20.936 8.285 -15.951 1.00 88.31 106 TYR A C 1
ATOM 833 O O . TYR A 1 106 ? 21.930 8.135 -15.232 1.00 88.31 106 TYR A O 1
ATOM 841 N N . PRO A 1 107 ? 21.034 8.834 -17.180 1.00 88.25 107 PRO A N 1
ATOM 842 C CA . PRO A 1 107 ? 22.294 9.324 -17.736 1.00 88.25 107 PRO A CA 1
ATOM 843 C C . PRO A 1 107 ? 22.882 10.472 -16.920 1.00 88.25 107 PRO A C 1
ATOM 845 O O . PRO A 1 107 ? 22.211 11.465 -16.639 1.00 88.25 107 PRO A O 1
ATOM 848 N N . GLU A 1 108 ? 24.167 10.375 -16.590 1.00 84.75 108 GLU A N 1
ATOM 849 C CA . GLU A 1 108 ? 24.826 11.370 -15.752 1.00 84.75 108 GLU A CA 1
ATOM 850 C C . GLU A 1 108 ? 25.027 12.706 -16.476 1.00 84.75 108 GLU A C 1
ATOM 852 O O . GLU A 1 108 ? 25.001 13.767 -15.853 1.00 84.75 108 GLU A O 1
ATOM 857 N N . SER A 1 109 ? 25.173 12.668 -17.802 1.00 82.12 109 SER A N 1
ATOM 858 C CA . SER A 1 109 ? 25.292 13.845 -18.661 1.00 82.12 109 SER A CA 1
ATOM 859 C C . SER A 1 109 ? 24.102 14.798 -18.544 1.00 82.12 109 SER A C 1
ATOM 861 O O . SER A 1 109 ? 24.258 15.983 -18.824 1.00 82.12 109 SER A O 1
ATOM 863 N N . LEU A 1 110 ? 22.936 14.299 -18.117 1.00 80.19 110 LEU A N 1
ATOM 864 C CA . LEU A 1 110 ? 21.728 15.098 -17.912 1.00 80.19 110 LEU A CA 1
ATOM 865 C C . LEU A 1 110 ? 21.718 15.821 -16.555 1.00 80.19 110 LEU A C 1
ATOM 867 O O . LEU A 1 110 ? 21.038 16.831 -16.423 1.00 80.19 110 LEU A O 1
ATOM 871 N N . TYR A 1 111 ? 22.507 15.388 -15.559 1.00 72.56 111 TYR A N 1
ATOM 872 C CA . TYR A 1 111 ? 22.548 16.053 -14.243 1.00 72.56 111 TYR A CA 1
ATOM 873 C C . TYR A 1 111 ? 23.112 17.481 -14.291 1.00 72.56 111 TYR A C 1
ATOM 875 O O . TYR A 1 111 ? 22.796 18.296 -13.425 1.00 72.56 111 TYR A O 1
ATOM 883 N N . TYR A 1 112 ? 23.973 17.797 -15.263 1.00 56.25 112 TYR A N 1
ATOM 884 C CA . TYR A 1 112 ? 24.639 19.102 -15.335 1.00 56.25 112 TYR A CA 1
ATOM 885 C C . TYR A 1 112 ? 23.783 20.205 -15.982 1.00 56.25 112 TYR A C 1
ATOM 887 O O . TYR A 1 112 ? 24.074 21.380 -15.750 1.00 56.25 112 TYR A O 1
ATOM 895 N N . ASP A 1 113 ? 22.723 19.856 -16.720 1.00 53.75 113 ASP A N 1
ATOM 896 C CA . ASP A 1 113 ? 21.791 20.825 -17.321 1.00 53.75 113 ASP A CA 1
ATOM 897 C C . ASP A 1 113 ? 20.706 21.307 -16.323 1.00 53.75 113 ASP A C 1
ATOM 899 O O . ASP A 1 113 ? 20.120 22.374 -16.511 1.00 53.75 113 ASP A O 1
ATOM 903 N N . ASP A 1 114 ? 20.494 20.597 -15.206 1.00 52.56 114 ASP A N 1
ATOM 904 C CA . ASP A 1 114 ? 19.436 20.895 -14.223 1.00 52.56 114 ASP A CA 1
ATOM 905 C C . ASP A 1 114 ? 19.819 21.926 -13.134 1.00 52.56 114 ASP A C 1
ATOM 907 O O . ASP A 1 114 ? 18.956 22.395 -12.379 1.00 52.56 114 ASP A O 1
ATOM 911 N N . ILE A 1 115 ? 21.091 22.348 -13.047 1.00 53.56 115 ILE A N 1
ATOM 912 C CA . ILE A 1 115 ? 21.564 23.266 -11.984 1.00 53.56 115 ILE A CA 1
ATOM 913 C C . ILE A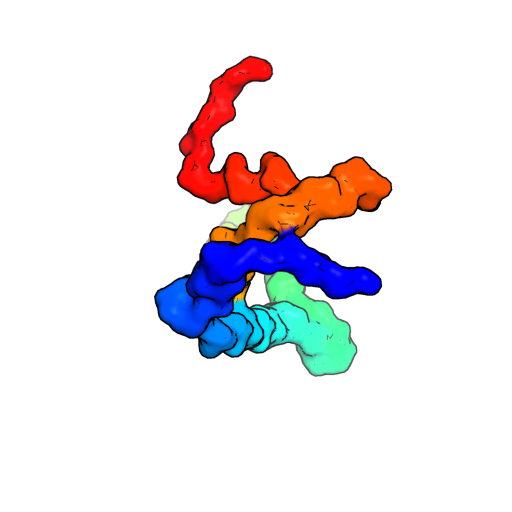 1 115 ? 21.094 24.724 -12.188 1.00 53.56 115 ILE A C 1
ATOM 915 O O . ILE A 1 115 ? 21.085 25.501 -11.232 1.00 53.56 115 ILE A O 1
ATOM 919 N N . GLU A 1 116 ? 20.598 25.105 -13.370 1.00 49.62 116 GLU A N 1
ATOM 920 C CA . GLU A 1 116 ? 19.915 26.402 -13.547 1.00 49.62 116 GLU A CA 1
ATOM 921 C C . GLU A 1 116 ? 18.387 26.346 -13.319 1.00 49.62 116 GLU A C 1
ATOM 923 O O . GLU A 1 116 ? 17.728 27.384 -13.408 1.00 49.62 116 GLU A O 1
ATOM 928 N N . GLY A 1 117 ? 17.805 25.184 -12.981 1.00 50.22 117 GLY A N 1
ATOM 929 C CA . GLY A 1 117 ? 16.351 24.989 -13.080 1.00 50.22 117 GLY A CA 1
ATOM 930 C C . GLY A 1 117 ? 15.607 24.420 -11.873 1.00 50.22 117 GLY A C 1
ATOM 931 O O . GLY A 1 117 ? 14.469 24.836 -11.653 1.00 50.22 117 GLY A O 1
ATOM 932 N N . VAL A 1 118 ? 16.169 23.491 -11.090 1.00 40.97 118 VAL A N 1
ATOM 933 C CA . VAL A 1 118 ? 15.387 22.813 -10.035 1.00 40.97 118 VAL A CA 1
ATOM 934 C C . VAL A 1 118 ? 16.228 22.515 -8.794 1.00 40.97 118 VAL A C 1
ATOM 936 O O . VAL A 1 118 ? 16.907 21.502 -8.673 1.00 40.97 118 VAL A O 1
ATOM 939 N N . SER A 1 119 ? 16.095 23.379 -7.791 1.00 47.00 119 SER A N 1
ATOM 940 C CA . SER A 1 119 ? 16.221 22.940 -6.403 1.00 47.00 119 SER A CA 1
ATOM 941 C C . SER A 1 119 ? 14.982 22.107 -6.085 1.00 47.00 119 SER A C 1
ATOM 943 O O . SER A 1 119 ? 13.916 22.702 -5.974 1.00 47.00 119 SER A O 1
ATOM 945 N N . LEU A 1 120 ? 15.100 20.770 -6.037 1.00 44.31 120 LEU A N 1
ATOM 946 C CA . LEU A 1 120 ? 14.294 19.804 -5.256 1.00 44.31 120 LEU A CA 1
ATOM 947 C C . LEU A 1 120 ? 14.372 18.399 -5.886 1.00 44.31 120 LEU A C 1
ATOM 949 O O . LEU A 1 120 ? 13.788 18.172 -6.939 1.00 44.31 120 LEU A O 1
ATOM 953 N N . GLY A 1 121 ? 14.975 17.430 -5.183 1.00 39.88 121 GLY A N 1
ATOM 954 C CA . GLY A 1 121 ? 14.457 16.055 -5.255 1.00 39.88 121 GLY A CA 1
ATOM 955 C C . GLY A 1 121 ? 15.412 14.866 -5.170 1.00 39.88 121 GLY A C 1
ATOM 956 O O . GLY A 1 121 ? 14.908 13.772 -4.960 1.00 39.88 121 GLY A O 1
ATOM 957 N N . ILE A 1 122 ? 16.737 15.018 -5.284 1.00 45.12 122 ILE A N 1
ATOM 958 C CA . ILE A 1 122 ? 17.620 13.837 -5.471 1.00 45.12 122 ILE A CA 1
ATOM 959 C C . ILE A 1 122 ? 18.426 13.452 -4.214 1.00 45.12 122 ILE A C 1
ATOM 961 O O . ILE A 1 122 ? 19.045 12.399 -4.165 1.00 45.12 122 ILE A O 1
ATOM 965 N N . GLU A 1 123 ? 18.343 14.227 -3.126 1.00 40.22 123 GLU A N 1
ATOM 966 C CA . GLU A 1 123 ? 19.023 13.892 -1.857 1.00 40.22 123 GLU A CA 1
ATOM 967 C C . GLU A 1 123 ? 18.121 13.238 -0.792 1.00 40.22 123 GLU A C 1
ATOM 969 O O . GLU A 1 123 ? 18.534 13.098 0.358 1.00 40.22 123 GLU A O 1
ATOM 974 N N . LYS A 1 124 ? 16.885 12.819 -1.111 1.00 42.09 124 LYS A N 1
ATOM 975 C CA . LYS A 1 124 ? 15.956 12.329 -0.069 1.00 42.09 124 LYS A CA 1
ATOM 976 C C . LYS A 1 124 ? 15.241 11.009 -0.341 1.00 42.09 124 LYS A C 1
ATOM 978 O O . LYS A 1 124 ? 14.123 10.827 0.128 1.00 42.09 124 LYS A O 1
ATOM 983 N N . PHE A 1 125 ? 15.909 10.074 -1.013 1.00 37.56 125 PHE A N 1
ATOM 984 C CA . PHE A 1 125 ? 15.439 8.684 -1.110 1.00 37.56 125 PHE A CA 1
ATOM 985 C C . PHE A 1 125 ? 16.401 7.633 -0.531 1.00 37.56 125 PHE A C 1
ATOM 987 O O . PHE A 1 125 ? 16.210 6.441 -0.718 1.00 37.56 125 PHE A O 1
ATOM 994 N N . CYS A 1 126 ? 17.383 8.061 0.268 1.00 38.03 126 CYS A N 1
ATOM 995 C CA . CYS A 1 126 ? 18.210 7.173 1.091 1.00 38.03 126 CYS A CA 1
ATOM 996 C C . CYS A 1 126 ? 17.921 7.395 2.582 1.00 38.03 126 CYS A C 1
ATOM 998 O O . CYS A 1 126 ? 18.748 7.978 3.275 1.00 38.03 126 CYS A O 1
ATOM 1000 N N . ALA A 1 127 ? 16.747 6.978 3.074 1.00 36.31 127 ALA A N 1
ATOM 1001 C CA . ALA A 1 127 ? 16.517 6.739 4.510 1.00 36.31 127 ALA A CA 1
ATOM 1002 C C . ALA A 1 127 ? 15.172 6.040 4.798 1.00 36.31 127 ALA A C 1
ATOM 1004 O O . ALA A 1 127 ? 14.361 6.58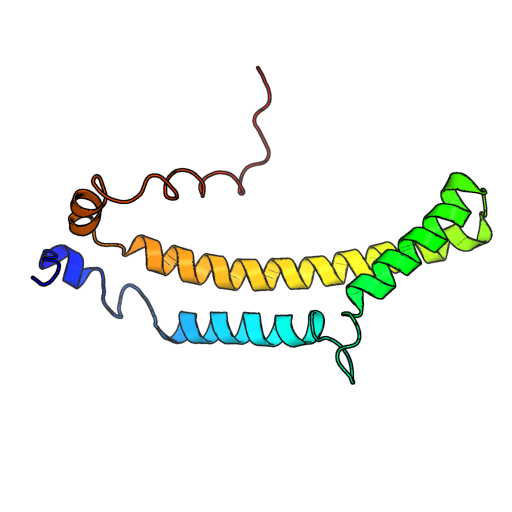8 5.538 1.00 36.31 127 ALA A O 1
ATOM 1005 N N . LEU A 1 128 ? 14.912 4.842 4.260 1.00 39.47 128 LEU A N 1
ATOM 1006 C CA . LEU A 1 128 ? 13.813 4.004 4.781 1.00 39.47 128 LEU A CA 1
ATOM 1007 C C . LEU A 1 128 ? 14.143 2.507 4.945 1.00 39.47 128 LEU A C 1
ATOM 1009 O O . LEU A 1 128 ? 13.241 1.730 5.227 1.00 39.47 128 LEU A O 1
ATOM 1013 N N . SER A 1 129 ? 15.418 2.096 4.886 1.00 47.59 129 SER A N 1
ATOM 1014 C CA . SER A 1 129 ? 15.796 0.681 5.101 1.00 47.59 129 SER A CA 1
ATOM 1015 C C . SER A 1 129 ? 16.638 0.391 6.351 1.00 47.59 129 SER A C 1
ATOM 1017 O O . SER A 1 129 ? 16.986 -0.765 6.568 1.00 47.59 129 SER A O 1
ATOM 1019 N N . ASP A 1 130 ? 16.939 1.356 7.223 1.00 42.62 130 ASP A N 1
ATOM 1020 C CA . ASP A 1 130 ? 17.592 1.021 8.497 1.00 42.62 130 ASP A CA 1
ATOM 1021 C C . ASP A 1 130 ? 17.082 1.884 9.652 1.00 42.62 130 ASP A C 1
ATOM 1023 O O . ASP A 1 130 ? 17.502 3.019 9.883 1.00 42.62 130 ASP A O 1
ATOM 1027 N N . ASN A 1 131 ? 16.160 1.301 10.420 1.00 46.94 131 ASN A N 1
ATOM 1028 C CA . ASN A 1 131 ? 15.815 1.731 11.771 1.00 46.94 131 ASN A CA 1
ATOM 1029 C C . ASN A 1 131 ? 17.066 1.656 12.670 1.00 46.94 131 ASN A C 1
ATOM 1031 O O . ASN A 1 131 ? 17.312 0.636 13.323 1.00 46.94 131 ASN A O 1
ATOM 1035 N N . ARG A 1 132 ? 17.861 2.735 12.667 1.00 46.31 132 ARG A N 1
ATOM 1036 C CA . ARG A 1 132 ? 18.786 3.259 13.698 1.00 46.31 132 ARG A CA 1
ATOM 1037 C C . ARG A 1 132 ? 19.622 4.351 13.011 1.00 46.31 132 ARG A C 1
ATOM 1039 O O . ARG A 1 132 ? 20.335 4.066 12.066 1.00 46.31 132 ARG A O 1
ATOM 1046 N N . CYS A 1 133 ? 19.509 5.616 13.405 1.00 31.44 133 CYS A N 1
ATOM 1047 C CA . CYS A 1 133 ? 20.403 6.167 14.422 1.00 31.44 133 CYS A CA 1
ATOM 1048 C C . CYS A 1 133 ? 19.749 7.300 15.230 1.00 31.44 133 CYS A C 1
ATOM 1050 O O . CYS A 1 133 ? 19.139 8.219 14.692 1.00 31.44 133 CYS A O 1
ATOM 1052 N N . LEU A 1 134 ? 19.930 7.181 16.543 1.00 35.34 134 LEU A N 1
ATOM 1053 C CA . LEU A 1 134 ? 19.679 8.157 17.598 1.00 35.34 134 LEU A CA 1
ATOM 1054 C C . LEU A 1 134 ? 20.811 9.202 17.679 1.00 35.34 134 LEU A C 1
ATOM 1056 O O . LEU A 1 134 ? 21.955 8.858 17.391 1.00 35.34 134 LEU A O 1
ATOM 1060 N N . GLU A 1 135 ? 20.444 10.378 18.214 1.00 33.09 135 GLU A N 1
ATOM 1061 C CA . GLU A 1 135 ? 21.264 11.448 18.837 1.00 33.09 135 GLU A CA 1
ATOM 1062 C C . GLU A 1 135 ? 22.204 12.235 17.892 1.00 33.09 135 GLU A C 1
ATOM 1064 O O . GLU A 1 135 ? 22.965 11.654 17.129 1.00 33.09 135 GLU A O 1
ATOM 1069 N N . ILE A 1 136 ? 22.226 13.576 17.859 1.00 40.53 136 ILE A N 1
ATOM 1070 C CA . ILE A 1 136 ? 21.921 14.637 18.847 1.00 40.53 136 ILE A CA 1
ATOM 1071 C C . ILE A 1 136 ? 21.198 15.793 18.141 1.00 40.53 136 ILE A C 1
ATOM 1073 O O . ILE A 1 136 ? 21.612 16.125 17.008 1.00 40.53 136 ILE A O 1
#

Secondary structure (DSSP, 8-state):
------HHHHHHSSTTT--THHHHHHHHHHHHHHHHS--BTTTBPPHHHHHHHHHHHHHIIIIIS--GGGHHHHHHHHHHHHHHHHHHHHHHHHHHHHHHHHHTT--GGGTTTGGGT--SSSSSSS-SS-------

Sequence (136 aa):
MGEQITNAEWEKISPDNFETASLLRAVDAIDDLRGDFNDGEYSAPPQIRTDLLRLHEIAMAVINEGSRSRVSALFELASDLDEQISHLVNRLDEVQDTLSQLMELYPESLYYDDIEGVSLGIEKFCALSDNRCLEI

Foldseek 3Di:
DDQDFDPVLVVLPDCVQAPCVLVVVLVVLVVVVCVQQPCPPPSNGGVLVVLVVVLVVLCCCCPVVVNPVSVVVNVVSVVVSVVSVVSNVVSVVSNVVNVVSVVVSDGPSVVVVCPVPDDDDDPPPPPDPDDDDDDD

Radius of gyration: 22.65 Å; chains: 1; bounding box: 50×34×59 Å

pLDDT: mean 80.75, std 19.97, range [31.44, 98.31]